Protein AF-A0A6V7IK55-F1 (afdb_monomer_lite)

Secondary structure (DSSP, 8-state):
--GGG-EEEEEEEEE-TT--EEEEEEEEE-TTS-EEEEE--

pLDDT: mean 92.59, std 5.4, range [67.44, 97.06]

Sequence (41 aa):
KLNGGRHVIGILRGFDPFMNMVIDETVEECKDGSKNNIGMV

Organism: NCBI:txid1563983

InterPro domains:
  IPR001163 Sm domain, eukaryotic/archaea-type [PF01423] (1-41)
  IPR010920 LSM domain superfamily [SSF50182] (1-37)
  IPR044641 Sm-like protein Lsm7/SmG [PTHR10553] (1-41)
  IPR047575 Sm domain [PS52002] (1-41)

Radius of gyration: 10.61 Å; chains: 1; bounding box: 26×21×23 Å

Structure (mmCIF, N/CA/C/O backbone):
data_AF-A0A6V7IK55-F1
#
_entry.id   AF-A0A6V7IK55-F1
#
loop_
_atom_site.group_PDB
_atom_site.id
_atom_site.type_symbol
_atom_site.label_atom_id
_atom_site.label_alt_id
_atom_site.label_comp_id
_atom_site.label_asym_id
_atom_site.label_entity_id
_atom_site.label_seq_id
_atom_site.pdbx_PDB_ins_code
_atom_site.Cartn_x
_atom_site.Cartn_y
_atom_site.Cartn_z
_atom_site.occupancy
_atom_site.B_iso_or_equiv
_atom_site.auth_seq_id
_atom_site.auth_comp_id
_atom_site.auth_asym_id
_atom_site.auth_atom_id
_atom_site.pdbx_PDB_model_num
ATOM 1 N N . LYS A 1 1 ? 3.903 6.985 5.951 1.00 67.44 1 LYS A N 1
ATOM 2 C CA . LYS A 1 1 ? 2.806 7.986 5.933 1.00 67.44 1 LYS A CA 1
ATOM 3 C C . LYS A 1 1 ? 2.636 8.424 4.494 1.00 67.44 1 LYS A C 1
ATOM 5 O O . LYS A 1 1 ? 3.633 8.820 3.906 1.00 67.44 1 LYS A O 1
ATOM 10 N N . LEU A 1 2 ? 1.440 8.280 3.932 1.00 82.62 2 LEU A N 1
ATOM 11 C CA . LEU A 1 2 ? 1.169 8.726 2.567 1.00 82.62 2 LEU A CA 1
ATOM 12 C C . LEU A 1 2 ? 0.984 10.248 2.528 1.00 82.62 2 LEU A C 1
ATOM 14 O O . LEU A 1 2 ? 0.874 10.908 3.571 1.00 82.62 2 LEU A O 1
ATOM 18 N N . ASN A 1 3 ? 0.938 10.794 1.314 1.00 84.19 3 ASN A N 1
ATOM 19 C CA . ASN A 1 3 ? 0.653 12.205 1.070 1.00 84.19 3 ASN A CA 1
ATOM 20 C C . ASN A 1 3 ? -0.596 12.666 1.843 1.00 84.19 3 ASN A C 1
ATOM 22 O O . ASN A 1 3 ? -1.538 11.903 2.065 1.00 84.19 3 ASN A O 1
ATOM 26 N N . GLY A 1 4 ? -0.576 13.914 2.319 1.00 84.56 4 GLY A N 1
ATOM 27 C CA . GLY A 1 4 ? -1.647 14.457 3.165 1.00 84.56 4 GLY A CA 1
ATOM 28 C C . GLY A 1 4 ? -1.661 13.922 4.605 1.00 84.56 4 GLY A C 1
ATOM 29 O O . GLY A 1 4 ? -2.590 14.207 5.358 1.00 84.56 4 GLY A O 1
ATOM 30 N N . GLY A 1 5 ? -0.640 13.161 5.018 1.00 86.56 5 GLY A N 1
ATOM 31 C CA . GLY A 1 5 ? -0.552 12.603 6.370 1.00 86.56 5 GLY A CA 1
ATOM 32 C C . GLY A 1 5 ? -1.496 11.424 6.607 1.00 86.56 5 GLY A C 1
ATOM 33 O O . GLY A 1 5 ? -1.787 11.116 7.762 1.00 86.56 5 GLY A O 1
ATOM 34 N N . ARG A 1 6 ? -1.961 10.776 5.533 1.00 90.00 6 ARG A N 1
ATOM 35 C CA . ARG A 1 6 ? -2.812 9.584 5.594 1.00 90.00 6 ARG A CA 1
ATOM 36 C C . ARG A 1 6 ? -2.030 8.406 6.173 1.00 90.00 6 ARG A C 1
ATOM 38 O O . ARG A 1 6 ? -0.858 8.181 5.827 1.00 90.00 6 ARG A O 1
ATOM 45 N N . HIS A 1 7 ? -2.685 7.664 7.057 1.00 93.06 7 HIS A N 1
ATOM 46 C CA . HIS A 1 7 ? -2.197 6.393 7.569 1.00 93.06 7 HIS A CA 1
ATOM 47 C C . HIS A 1 7 ? -2.991 5.285 6.886 1.00 93.06 7 HIS A C 1
ATOM 49 O O . HIS A 1 7 ? -4.216 5.306 6.914 1.00 93.06 7 HIS A O 1
ATOM 55 N N . VAL A 1 8 ? -2.299 4.359 6.227 1.00 93.75 8 VAL A N 1
ATOM 56 C CA . VAL A 1 8 ? -2.941 3.231 5.550 1.00 93.75 8 VAL A CA 1
ATOM 57 C C . VAL A 1 8 ? -2.232 1.939 5.910 1.00 93.75 8 VAL A C 1
ATOM 59 O O . VAL A 1 8 ? -1.020 1.939 6.141 1.00 93.75 8 VAL A O 1
ATOM 62 N N . ILE A 1 9 ? -3.001 0.860 5.939 1.00 94.88 9 ILE A N 1
ATOM 63 C CA . ILE A 1 9 ? -2.546 -0.500 6.210 1.00 94.88 9 IL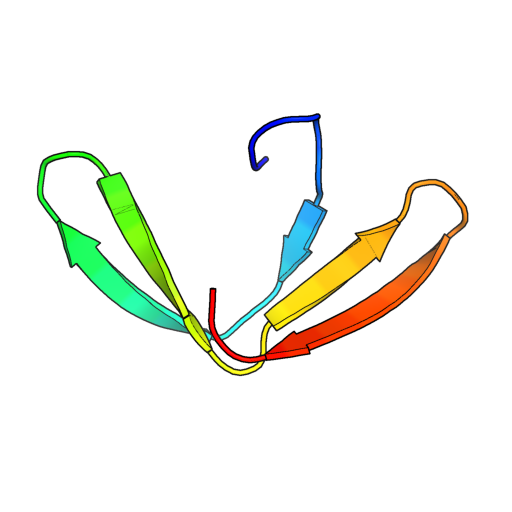E A CA 1
ATOM 64 C C . ILE A 1 9 ? -3.110 -1.386 5.102 1.00 94.88 9 ILE A C 1
ATOM 66 O O . ILE A 1 9 ? -4.287 -1.276 4.782 1.00 94.88 9 ILE A O 1
ATOM 70 N N . GLY A 1 10 ? -2.287 -2.253 4.519 1.00 95.19 10 GLY A N 1
ATOM 71 C CA . GLY A 1 10 ? -2.713 -3.181 3.474 1.00 95.19 10 GLY A CA 1
ATOM 72 C C . GLY A 1 10 ? -1.593 -4.139 3.075 1.00 95.19 10 GLY A C 1
ATO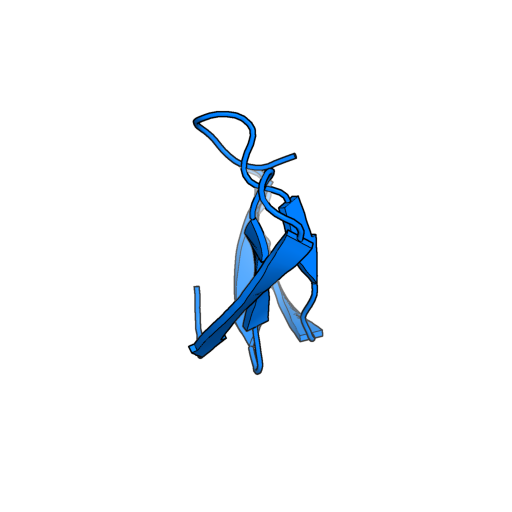M 73 O O . GLY A 1 10 ? -0.527 -4.164 3.698 1.00 95.19 10 GLY A O 1
ATOM 74 N N . ILE A 1 11 ? -1.837 -4.930 2.034 1.00 96.94 11 ILE A N 1
ATOM 75 C CA . ILE A 1 11 ? -0.925 -5.956 1.524 1.00 96.94 11 ILE A CA 1
ATOM 76 C C . ILE A 1 11 ? -0.092 -5.377 0.380 1.00 96.94 11 ILE A C 1
ATOM 78 O O . ILE A 1 11 ? -0.617 -5.088 -0.691 1.00 96.94 11 ILE A O 1
ATOM 82 N N . LEU A 1 12 ? 1.224 -5.252 0.561 1.00 96.19 12 LEU A N 1
ATOM 83 C CA . LEU A 1 12 ? 2.126 -4.817 -0.509 1.00 96.19 12 LEU A CA 1
ATOM 84 C C . LEU A 1 12 ? 2.163 -5.859 -1.643 1.00 96.19 12 LEU A C 1
ATOM 86 O O . LEU A 1 12 ? 2.586 -6.996 -1.432 1.00 96.19 12 LEU A O 1
ATOM 90 N N . ARG A 1 13 ? 1.744 -5.469 -2.851 1.00 97.06 13 ARG A N 1
ATOM 91 C CA . ARG A 1 13 ? 1.765 -6.310 -4.063 1.00 97.06 13 ARG A CA 1
ATOM 92 C C . ARG A 1 13 ? 2.962 -6.030 -4.962 1.00 97.06 13 ARG A C 1
ATOM 94 O O . ARG A 1 13 ? 3.408 -6.924 -5.675 1.00 97.06 13 ARG A O 1
ATOM 101 N N . GLY A 1 14 ? 3.484 -4.809 -4.929 1.00 96.44 14 GLY A N 1
ATOM 102 C CA . GLY A 1 14 ? 4.628 -4.422 -5.742 1.00 96.44 14 GLY A CA 1
ATOM 103 C C . GLY A 1 14 ? 5.146 -3.037 -5.394 1.00 96.44 14 GLY A C 1
ATOM 104 O O . GLY A 1 14 ? 4.450 -2.234 -4.774 1.00 96.44 14 GLY A O 1
ATOM 105 N N . PHE A 1 15 ? 6.383 -2.776 -5.797 1.00 96.62 15 PHE A N 1
ATOM 106 C CA . PHE A 1 15 ? 7.001 -1.461 -5.721 1.00 96.62 15 PHE A CA 1
ATOM 107 C C . PHE A 1 15 ? 8.023 -1.294 -6.848 1.00 96.62 15 PHE A C 1
ATOM 109 O O . PHE A 1 15 ? 8.493 -2.284 -7.414 1.00 96.62 15 PHE A O 1
ATOM 116 N N . ASP A 1 16 ? 8.367 -0.051 -7.166 1.00 96.19 16 ASP A N 1
ATOM 117 C CA . ASP A 1 16 ? 9.396 0.289 -8.150 1.00 96.19 16 ASP A CA 1
ATOM 118 C C . ASP A 1 16 ? 10.597 1.023 -7.503 1.00 96.19 16 ASP A C 1
ATOM 120 O O . ASP A 1 16 ? 10.545 1.394 -6.325 1.00 96.19 16 ASP A O 1
ATOM 124 N N . PRO A 1 17 ? 11.708 1.249 -8.237 1.00 96.88 17 PRO A N 1
ATOM 125 C CA . PRO A 1 17 ? 12.867 1.988 -7.720 1.00 96.88 17 PRO A CA 1
ATOM 126 C C . PRO A 1 17 ? 12.595 3.455 -7.356 1.00 96.88 17 PRO A C 1
ATOM 128 O O . PRO A 1 17 ? 13.406 4.072 -6.668 1.00 96.88 17 PRO A O 1
ATOM 131 N N . PHE A 1 18 ? 11.472 4.017 -7.807 1.00 94.38 18 PHE A N 1
ATOM 132 C CA . PHE A 1 18 ? 11.016 5.360 -7.454 1.00 94.38 18 PHE A CA 1
ATOM 133 C C . PHE A 1 18 ? 10.115 5.357 -6.208 1.00 94.38 18 PHE A C 1
ATOM 135 O O . PHE A 1 18 ? 9.634 6.414 -5.804 1.00 94.38 18 PHE A O 1
ATOM 142 N N . MET A 1 19 ? 9.940 4.191 -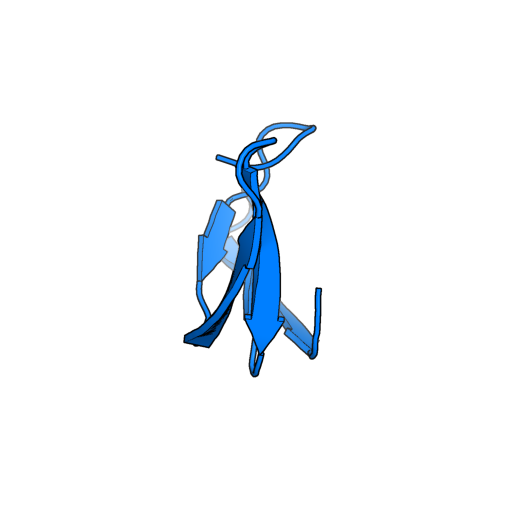5.572 1.00 90.44 19 MET A N 1
ATOM 143 C CA . MET A 1 19 ? 9.112 3.959 -4.388 1.00 90.44 19 MET A CA 1
ATOM 144 C C . MET A 1 19 ? 7.613 4.192 -4.610 1.00 90.44 19 MET A C 1
ATOM 146 O O . MET A 1 19 ? 6.875 4.383 -3.639 1.00 90.44 19 MET A O 1
ATOM 150 N N . ASN A 1 20 ? 7.128 4.122 -5.852 1.00 91.19 20 ASN A N 1
ATOM 151 C CA . ASN A 1 20 ? 5.697 3.918 -6.053 1.00 91.19 20 ASN A CA 1
ATOM 152 C C . ASN A 1 20 ? 5.356 2.511 -5.561 1.00 91.19 20 ASN A C 1
ATOM 154 O O . ASN A 1 20 ? 6.094 1.562 -5.830 1.00 91.19 20 ASN A O 1
ATOM 158 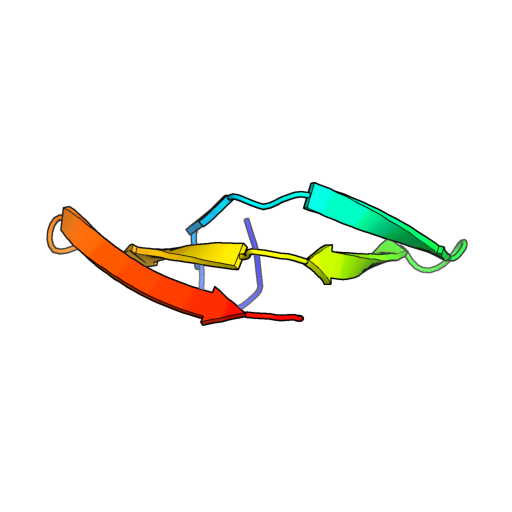N N . MET A 1 21 ? 4.263 2.381 -4.817 1.00 93.81 21 MET A N 1
ATOM 159 C CA . MET A 1 21 ? 3.829 1.119 -4.222 1.00 93.81 21 MET A CA 1
ATOM 160 C C . MET A 1 21 ? 2.425 0.795 -4.708 1.00 93.81 21 MET A C 1
ATOM 162 O O . MET A 1 21 ? 1.621 1.703 -4.877 1.00 93.81 21 MET A O 1
ATOM 166 N N . VAL A 1 22 ? 2.153 -0.494 -4.888 1.00 95.50 22 VAL A N 1
ATOM 167 C CA . VAL A 1 22 ? 0.804 -1.024 -5.093 1.00 95.50 22 VAL A CA 1
ATOM 168 C C . VAL A 1 22 ? 0.445 -1.834 -3.859 1.00 95.50 22 VAL A C 1
ATOM 170 O O . VAL A 1 22 ? 1.124 -2.816 -3.539 1.00 95.50 22 VAL A O 1
ATOM 173 N N . ILE A 1 23 ? -0.601 -1.416 -3.159 1.00 96.44 23 ILE A N 1
ATOM 174 C CA . ILE A 1 23 ? -1.090 -2.021 -1.925 1.00 96.44 23 ILE A CA 1
ATOM 175 C C . ILE A 1 23 ? -2.528 -2.481 -2.150 1.00 96.44 23 ILE A C 1
ATOM 177 O O . ILE A 1 23 ? -3.378 -1.718 -2.591 1.00 96.44 23 ILE A O 1
ATOM 181 N N . ASP A 1 24 ? -2.801 -3.740 -1.844 1.00 96.44 24 ASP A N 1
ATOM 182 C CA . ASP A 1 24 ? -4.114 -4.367 -1.959 1.00 96.44 24 ASP A CA 1
ATOM 183 C C . ASP A 1 24 ? -4.776 -4.523 -0.585 1.00 96.44 24 ASP A C 1
ATOM 185 O O . ASP A 1 24 ? -4.100 -4.457 0.443 1.00 96.44 24 ASP A O 1
ATOM 189 N N . GLU A 1 25 ? -6.094 -4.723 -0.563 1.00 96.25 25 GLU A N 1
ATOM 190 C CA . GLU A 1 25 ? -6.899 -4.796 0.670 1.00 96.25 25 GLU A CA 1
ATOM 191 C C . GLU A 1 25 ? -6.623 -3.626 1.636 1.00 96.25 25 GLU A C 1
ATOM 193 O O . GLU A 1 25 ? -6.560 -3.781 2.857 1.00 96.25 25 GLU A O 1
ATOM 198 N N . THR A 1 26 ? -6.418 -2.430 1.082 1.00 96.69 26 THR A N 1
ATOM 199 C CA . THR A 1 26 ? -5.967 -1.276 1.851 1.00 96.69 26 THR A CA 1
ATOM 200 C C . THR A 1 26 ? -7.101 -0.670 2.667 1.00 96.69 26 THR A C 1
ATOM 202 O O . THR A 1 26 ? -8.198 -0.403 2.164 1.00 96.69 26 THR A O 1
ATOM 205 N N . VAL A 1 27 ? -6.790 -0.374 3.926 1.00 95.62 27 VAL A N 1
ATOM 206 C CA . VAL A 1 27 ? -7.635 0.334 4.882 1.00 95.62 27 VAL A CA 1
ATOM 207 C C . VAL A 1 27 ? -6.937 1.621 5.304 1.00 95.62 27 VAL A C 1
ATOM 209 O O . VAL A 1 27 ? -5.791 1.608 5.752 1.00 95.62 27 VAL A O 1
ATOM 212 N N . GLU A 1 28 ? -7.627 2.746 5.168 1.00 94.75 28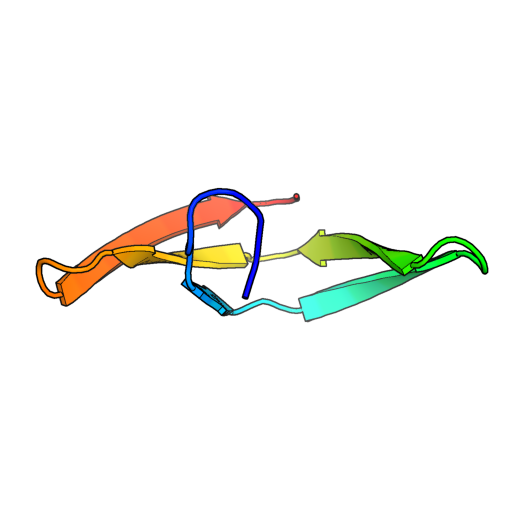 GLU A N 1
ATOM 213 C CA . GLU A 1 28 ? -7.206 4.029 5.719 1.00 94.75 28 GLU A CA 1
ATOM 214 C C . GLU A 1 28 ? -7.649 4.157 7.175 1.00 94.75 28 GLU A C 1
ATOM 216 O O . GLU A 1 28 ? -8.827 3.988 7.484 1.00 94.75 28 GLU A O 1
ATOM 221 N N . GLU A 1 29 ? -6.713 4.518 8.050 1.00 94.94 29 GLU A N 1
ATOM 222 C CA . GLU A 1 29 ? -7.004 4.968 9.408 1.00 94.94 29 GLU A CA 1
ATOM 223 C C . GLU A 1 29 ? -7.072 6.497 9.424 1.00 94.94 29 GLU A C 1
ATOM 225 O O . GLU A 1 29 ? -6.065 7.203 9.277 1.00 94.94 29 GLU A O 1
ATOM 230 N N . CYS A 1 30 ? -8.286 7.018 9.577 1.00 91.38 30 CYS A N 1
ATOM 231 C CA . CYS A 1 30 ? -8.535 8.446 9.656 1.00 91.38 30 CYS A CA 1
ATOM 232 C C . CYS A 1 30 ? -8.220 8.985 11.057 1.00 91.38 30 CYS A C 1
ATOM 234 O O . CYS A 1 30 ? -8.209 8.271 12.059 1.00 91.38 30 CYS A O 1
ATOM 236 N N . LYS A 1 31 ? -7.963 10.294 11.139 1.00 88.50 31 LYS A N 1
ATOM 237 C CA . LYS A 1 31 ? -7.585 10.966 12.397 1.00 88.50 31 LYS A CA 1
ATOM 238 C C . LYS A 1 31 ? -8.694 10.956 13.453 1.00 88.50 31 LYS A C 1
ATOM 240 O O . LYS A 1 31 ? -8.402 11.129 14.629 1.00 88.50 31 LYS A O 1
ATOM 245 N N . ASP A 1 32 ? -9.939 10.784 13.025 1.00 91.50 32 ASP A N 1
ATOM 246 C CA . ASP A 1 32 ? -11.119 10.638 13.879 1.00 91.50 32 ASP A CA 1
ATOM 247 C C . ASP A 1 32 ? -11.300 9.202 14.411 1.00 91.50 32 ASP A C 1
ATOM 249 O O . ASP A 1 32 ? -12.247 8.933 15.145 1.00 91.50 32 ASP A O 1
ATOM 253 N N . GLY A 1 33 ? -10.390 8.285 14.063 1.00 89.25 33 GLY A N 1
ATOM 254 C CA . GLY A 1 33 ? -10.437 6.876 14.445 1.00 89.25 33 GLY A CA 1
ATOM 255 C C . GLY A 1 33 ? -11.299 6.008 13.526 1.00 89.25 33 GLY A C 1
ATOM 256 O O . GLY A 1 33 ? -11.367 4.796 13.741 1.00 89.25 33 GLY A O 1
ATOM 257 N N . SER A 1 34 ? -11.938 6.584 12.501 1.00 93.81 34 SER A N 1
ATOM 258 C CA . SER A 1 34 ? -12.673 5.803 11.505 1.00 93.81 34 SER A CA 1
ATOM 259 C C . SER A 1 34 ? -11.719 5.008 10.607 1.00 93.81 34 SER A C 1
ATOM 261 O O . SER A 1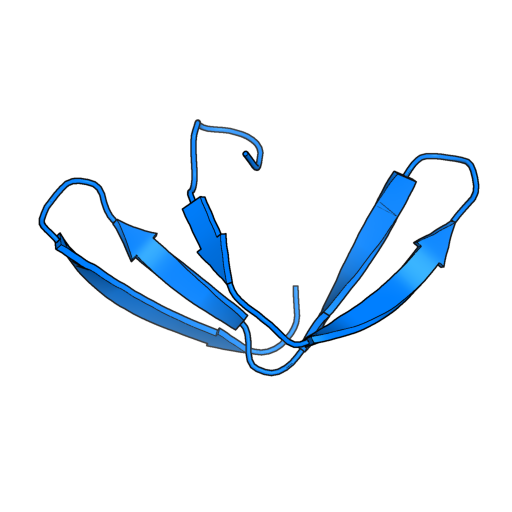 34 ? -10.574 5.405 10.364 1.00 93.81 34 SER A O 1
ATOM 263 N N . LYS A 1 35 ? -12.191 3.848 10.135 1.00 94.75 35 LYS A N 1
ATOM 264 C CA . LYS A 1 35 ? -11.459 2.976 9.212 1.00 94.75 35 LYS A CA 1
ATOM 265 C C . LYS A 1 35 ? -12.212 2.875 7.895 1.00 94.75 35 LYS A C 1
ATOM 267 O O . LYS A 1 35 ? -13.354 2.420 7.883 1.00 94.75 35 LYS A O 1
ATOM 272 N N . ASN A 1 36 ? -11.564 3.271 6.804 1.00 94.31 36 ASN A N 1
ATOM 273 C CA . ASN A 1 36 ? -12.160 3.276 5.471 1.00 94.31 36 ASN A CA 1
ATOM 274 C C . ASN A 1 36 ? -11.468 2.252 4.573 1.00 94.31 36 ASN A C 1
ATOM 276 O O . ASN A 1 36 ? -10.266 2.347 4.337 1.00 94.31 36 ASN A O 1
ATOM 280 N N . ASN A 1 37 ? -12.225 1.292 4.041 1.00 95.00 37 ASN A N 1
ATOM 281 C CA . ASN A 1 37 ? -11.711 0.358 3.040 1.00 95.00 37 ASN A CA 1
ATOM 282 C C . ASN A 1 37 ? -11.574 1.089 1.700 1.00 95.00 37 ASN A C 1
ATOM 284 O O . ASN A 1 37 ? -12.573 1.549 1.148 1.00 95.00 37 ASN A O 1
ATOM 288 N N . ILE A 1 38 ? -10.348 1.191 1.189 1.00 94.38 38 ILE A N 1
ATOM 289 C CA . ILE A 1 38 ? -10.033 1.883 -0.071 1.00 94.38 38 ILE A CA 1
ATOM 290 C C . ILE A 1 38 ? -9.562 0.927 -1.177 1.00 94.38 38 ILE A C 1
ATOM 292 O O . ILE A 1 38 ? -9.383 1.354 -2.312 1.00 94.38 38 ILE A O 1
ATOM 296 N N . GLY A 1 39 ? -9.428 -0.368 -0.876 1.00 94.00 39 GLY A N 1
ATOM 297 C CA . GLY A 1 39 ? -9.142 -1.402 -1.871 1.00 94.00 39 GLY A CA 1
ATOM 298 C C . GLY A 1 39 ? -7.690 -1.369 -2.343 1.00 94.00 39 GLY A C 1
ATOM 299 O O . GLY A 1 39 ? -6.775 -1.408 -1.522 1.00 94.00 39 GLY A O 1
ATOM 300 N N . MET A 1 40 ? -7.480 -1.328 -3.658 1.00 94.25 40 MET A N 1
ATOM 301 C CA . MET A 1 40 ? -6.147 -1.283 -4.258 1.00 94.25 40 MET A CA 1
ATOM 302 C C . MET A 1 40 ? -5.707 0.167 -4.487 1.00 94.25 40 MET A C 1
ATOM 304 O O . MET A 1 40 ? -6.426 0.918 -5.149 1.00 94.25 40 MET A O 1
ATOM 308 N N . VAL A 1 41 ? -4.540 0.549 -3.958 1.00 90.06 41 VAL A N 1
ATOM 309 C CA . VAL A 1 41 ? -3.960 1.903 -4.078 1.00 90.06 41 VAL A CA 1
ATOM 310 C C . VAL A 1 41 ? -2.472 1.899 -4.373 1.00 90.06 41 VAL A C 1
ATOM 312 O O . VAL A 1 41 ? -1.804 0.895 -4.043 1.00 90.06 41 VAL A O 1
#

Foldseek 3Di:
DDPPPKDKDFQWPDADPVGDTWGAQMWIQDPVRDIDGPGID